Protein AF-A0A917C8E1-F1 (afdb_monomer)

pLDDT: mean 78.74, std 19.6, range [32.69, 97.88]

Secondary structure (DSSP, 8-state):
--GGGGGS---EEEEE-TT-S-HHHHHHEEEEE-TT--EEEEEEEEGGG----TTEEEEEEEEETTEEEEEEEE-SSHHHHHHHHHHT--EEEEEE--TT--HHHHTTTS-------TT---------PPPP---------------

Structure (mmCIF, N/CA/C/O backbone):
data_AF-A0A917C8E1-F1
#
_entry.id   AF-A0A917C8E1-F1
#
loop_
_atom_site.group_PDB
_atom_site.id
_atom_site.type_symbol
_atom_site.label_atom_id
_atom_site.label_alt_id
_atom_site.label_comp_id
_atom_site.label_asym_id
_atom_site.label_entity_id
_atom_site.label_seq_id
_atom_site.pdbx_PDB_ins_code
_atom_site.Cartn_x
_atom_site.Cartn_y
_atom_site.Cartn_z
_atom_site.occupancy
_atom_site.B_iso_or_equiv
_atom_site.auth_seq_id
_atom_site.auth_comp_id
_atom_site.auth_asym_id
_atom_site.auth_atom_id
_atom_site.pdbx_PDB_model_num
ATOM 1 N N . MET A 1 1 ? 0.026 -10.858 20.609 1.00 39.28 1 MET A N 1
ATOM 2 C CA . MET A 1 1 ? 0.216 -10.040 19.392 1.00 39.28 1 MET A CA 1
ATOM 3 C C . MET A 1 1 ? 0.293 -8.594 19.852 1.00 39.28 1 MET A C 1
ATOM 5 O O . MET A 1 1 ? -0.649 -8.146 20.491 1.00 39.28 1 MET A O 1
ATOM 9 N N . ASN A 1 2 ? 1.450 -7.944 19.705 1.00 32.69 2 ASN A N 1
ATOM 10 C CA . ASN A 1 2 ? 1.726 -6.658 20.349 1.00 32.69 2 ASN A CA 1
ATOM 11 C C . ASN A 1 2 ? 1.214 -5.505 19.470 1.00 32.69 2 ASN A C 1
ATOM 13 O O . ASN A 1 2 ? 1.443 -5.503 18.266 1.00 32.69 2 ASN A O 1
ATOM 17 N N . VAL A 1 3 ? 0.521 -4.539 20.073 1.00 39.81 3 VAL A N 1
ATOM 18 C CA . VAL A 1 3 ? -0.085 -3.358 19.416 1.00 39.81 3 VAL A CA 1
ATOM 19 C C . VAL A 1 3 ? 0.975 -2.430 18.785 1.00 39.81 3 VAL A C 1
ATOM 21 O O . VAL A 1 3 ? 0.659 -1.573 17.965 1.00 39.81 3 VAL A O 1
ATOM 24 N N . THR A 1 4 ? 2.248 -2.640 19.119 1.00 40.50 4 THR A N 1
ATOM 25 C CA . THR A 1 4 ? 3.382 -1.783 18.762 1.00 40.50 4 THR A CA 1
ATOM 26 C C . THR A 1 4 ? 3.780 -1.817 17.280 1.00 40.50 4 THR A C 1
ATOM 28 O O . THR A 1 4 ? 4.306 -0.823 16.791 1.00 40.50 4 THR A O 1
ATOM 31 N N . ASP A 1 5 ? 3.499 -2.888 16.529 1.00 43.34 5 ASP A N 1
ATOM 32 C CA . ASP A 1 5 ? 3.888 -2.955 15.104 1.00 43.34 5 ASP A CA 1
ATOM 33 C C . ASP A 1 5 ? 3.070 -1.999 14.214 1.00 43.34 5 ASP A C 1
ATOM 35 O O . ASP A 1 5 ? 3.578 -1.458 13.233 1.00 43.34 5 ASP A O 1
ATOM 39 N N . SER A 1 6 ? 1.820 -1.701 14.591 1.00 43.75 6 SER A N 1
ATOM 40 C CA . SER A 1 6 ? 0.963 -0.761 13.851 1.00 43.75 6 SER A CA 1
ATOM 41 C C . SER A 1 6 ? 1.321 0.717 14.073 1.00 43.75 6 SER A C 1
ATOM 43 O O . SER A 1 6 ? 0.800 1.569 13.362 1.00 43.75 6 SER A O 1
ATOM 45 N N . LEU A 1 7 ? 2.219 1.043 15.014 1.00 51.91 7 LEU A N 1
ATOM 46 C CA . LEU A 1 7 ? 2.659 2.423 15.284 1.00 51.91 7 LEU A CA 1
ATOM 47 C C . LEU A 1 7 ? 3.831 2.887 14.398 1.00 51.91 7 LEU A C 1
ATOM 49 O O . LEU A 1 7 ? 4.237 4.042 14.489 1.00 51.91 7 LEU A O 1
ATOM 53 N N . LEU A 1 8 ? 4.390 2.019 13.548 1.00 69.19 8 LEU A N 1
ATOM 54 C CA . LEU A 1 8 ? 5.629 2.310 12.809 1.00 69.19 8 LEU A CA 1
ATOM 55 C C . LEU A 1 8 ? 5.427 2.706 11.344 1.00 69.19 8 LEU A C 1
ATOM 57 O O . LEU A 1 8 ? 6.410 2.931 10.635 1.00 69.19 8 LEU A O 1
ATOM 61 N N . ILE A 1 9 ? 4.194 2.757 10.847 1.00 87.06 9 ILE A N 1
ATOM 62 C CA . ILE A 1 9 ? 3.927 3.149 9.460 1.00 87.06 9 ILE A CA 1
ATOM 63 C C . ILE A 1 9 ? 3.242 4.508 9.499 1.00 87.06 9 ILE A C 1
ATOM 65 O O . ILE A 1 9 ? 2.082 4.577 9.902 1.00 87.06 9 ILE A O 1
ATOM 69 N N . PRO A 1 10 ? 3.934 5.589 9.100 1.00 90.38 10 PRO A N 1
ATOM 70 C CA . PRO A 1 10 ? 3.406 6.946 9.157 1.00 90.38 10 PRO A CA 1
ATOM 71 C C . PRO A 1 10 ? 2.438 7.212 7.994 1.00 90.38 10 PRO A C 1
ATOM 73 O O . PRO A 1 10 ? 2.581 8.176 7.247 1.00 90.38 10 PRO A O 1
ATOM 76 N N . LEU A 1 11 ? 1.472 6.312 7.808 1.00 93.19 11 LEU A N 1
ATOM 77 C CA . LEU A 1 11 ? 0.425 6.409 6.806 1.00 93.19 11 LEU A CA 1
ATOM 78 C C . LEU A 1 11 ? -0.928 6.348 7.505 1.00 93.19 11 LEU A C 1
ATOM 80 O O . LEU A 1 11 ? -1.240 5.388 8.207 1.00 93.19 11 LEU A O 1
ATOM 84 N N . SER A 1 12 ? -1.744 7.371 7.280 1.00 93.69 12 SER A N 1
ATOM 85 C CA . SER A 1 12 ? -3.116 7.431 7.778 1.00 93.69 12 SER A CA 1
ATOM 86 C C . SER A 1 12 ? -4.117 7.342 6.634 1.00 93.69 12 SER A C 1
ATOM 88 O O . SER A 1 12 ? -3.868 7.815 5.523 1.00 93.69 12 SER A O 1
ATOM 90 N N . ASP A 1 13 ? -5.255 6.712 6.902 1.00 92.75 13 ASP A N 1
ATOM 91 C CA . ASP A 1 13 ? -6.318 6.550 5.920 1.00 92.75 13 ASP A CA 1
ATOM 92 C C . ASP A 1 13 ? -6.882 7.913 5.476 1.00 92.75 13 ASP A C 1
ATOM 94 O O . ASP A 1 13 ? -7.395 8.697 6.276 1.00 92.75 13 ASP A O 1
ATOM 98 N N . GLY A 1 14 ? -6.784 8.200 4.178 1.00 90.44 14 GLY A N 1
ATOM 99 C CA . GLY A 1 14 ? -7.304 9.407 3.536 1.00 90.44 14 GLY A CA 1
ATOM 100 C C . GLY A 1 14 ? -8.661 9.213 2.853 1.00 90.44 14 GLY A C 1
ATOM 101 O O . GLY A 1 14 ? -9.125 10.135 2.170 1.00 90.44 14 GLY A O 1
ATOM 102 N N . GLY A 1 15 ? -9.269 8.033 3.001 1.00 89.25 15 GLY A N 1
ATOM 103 C CA . GLY A 1 15 ? -10.567 7.671 2.448 1.00 89.25 15 GLY A CA 1
ATOM 104 C C . GLY A 1 15 ? -10.523 7.189 0.997 1.00 89.25 15 GLY A C 1
ATOM 105 O O . GLY A 1 15 ? -9.473 7.082 0.362 1.00 89.25 15 GLY A O 1
ATOM 106 N N . ARG A 1 16 ? -1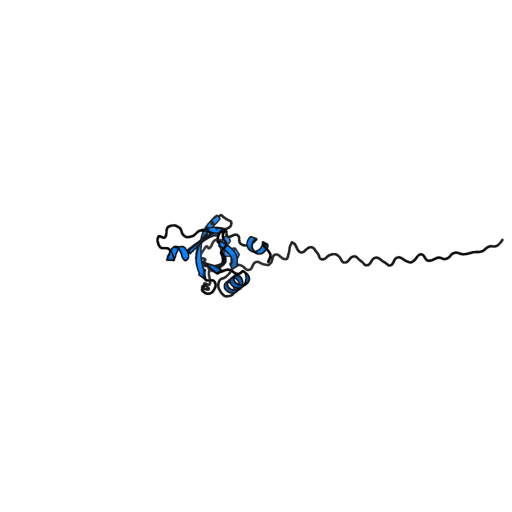1.704 6.873 0.459 1.00 87.06 16 ARG A N 1
ATOM 107 C CA . ARG A 1 16 ? -11.872 6.482 -0.949 1.00 87.06 16 ARG A CA 1
ATOM 108 C C . ARG A 1 16 ? -11.686 7.679 -1.880 1.00 87.06 16 ARG A C 1
ATOM 110 O O . ARG A 1 16 ? -11.775 8.835 -1.460 1.00 87.06 16 ARG A O 1
ATOM 117 N N . LEU A 1 17 ? -11.472 7.390 -3.159 1.00 81.75 17 LEU A N 1
ATOM 118 C CA . LEU A 1 17 ? -11.498 8.397 -4.212 1.00 81.75 17 LEU A CA 1
ATOM 119 C C . LEU A 1 17 ? -12.937 8.924 -4.381 1.00 81.75 17 LEU A C 1
ATOM 121 O O . LEU A 1 17 ? -13.769 8.293 -5.024 1.00 81.75 17 LEU A O 1
ATOM 125 N N . SER A 1 18 ? -13.262 10.046 -3.733 1.00 68.06 18 SER A N 1
ATOM 126 C CA . SER A 1 18 ? -14.582 10.684 -3.810 1.00 68.06 18 SER A CA 1
ATOM 127 C C . SER A 1 18 ? -14.720 11.482 -5.108 1.00 68.06 18 SER A C 1
ATOM 129 O O . SER A 1 18 ? -13.843 12.291 -5.408 1.00 68.06 18 SER A O 1
ATOM 131 N N . GLY A 1 19 ? -15.820 11.294 -5.841 1.00 64.69 19 GLY A N 1
ATOM 132 C CA . GLY A 1 19 ? -16.105 12.003 -7.099 1.00 64.69 19 GLY A CA 1
ATOM 133 C C . GLY A 1 19 ? -16.119 11.119 -8.349 1.00 64.69 19 GLY A C 1
ATOM 134 O O . GLY A 1 19 ? -16.424 11.614 -9.429 1.00 64.69 19 GLY A O 1
ATOM 135 N N . LEU A 1 20 ? -15.835 9.821 -8.216 1.00 63.34 20 LEU A N 1
ATOM 136 C CA . LEU A 1 20 ? -16.101 8.844 -9.269 1.00 63.34 20 LEU A CA 1
ATOM 137 C C . LEU A 1 20 ? -17.499 8.265 -9.054 1.00 63.34 20 LEU A C 1
ATOM 139 O O . LEU A 1 20 ? -17.760 7.635 -8.035 1.00 63.34 20 LEU A O 1
ATOM 143 N N . SER A 1 21 ? -18.393 8.519 -10.008 1.00 56.09 21 SER A N 1
ATOM 144 C CA . SER A 1 21 ? -19.798 8.083 -9.999 1.00 56.09 21 SER A CA 1
ATOM 145 C C . SER A 1 21 ? -19.973 6.568 -10.152 1.00 56.09 21 SER A C 1
ATOM 147 O O . SER A 1 21 ? -21.089 6.071 -10.050 1.00 56.09 21 SER A O 1
ATOM 149 N N . ASP A 1 22 ? -18.883 5.857 -10.443 1.00 62.53 22 ASP A N 1
ATOM 150 C CA . ASP A 1 22 ? -18.855 4.422 -10.691 1.00 62.53 22 ASP A CA 1
ATOM 151 C C . ASP A 1 22 ? -18.164 3.708 -9.518 1.00 62.53 22 ASP A C 1
ATOM 153 O O . ASP A 1 22 ? -16.954 3.856 -9.290 1.00 62.53 22 ASP A O 1
ATOM 157 N N . ASP A 1 23 ? -18.951 2.942 -8.757 1.00 66.00 23 ASP A N 1
ATOM 158 C CA . ASP A 1 23 ? -18.517 2.216 -7.557 1.00 66.00 23 ASP A CA 1
ATOM 159 C C . ASP A 1 23 ? -17.324 1.286 -7.834 1.00 66.00 23 ASP A C 1
ATOM 161 O O . ASP A 1 23 ? -16.491 1.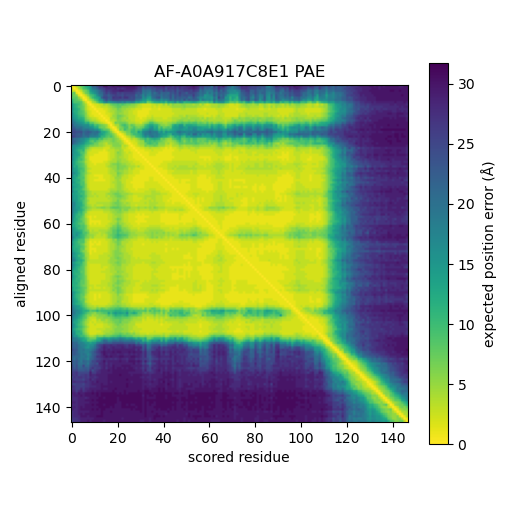052 -6.950 1.00 66.00 23 ASP A O 1
ATOM 165 N N . ALA A 1 24 ? -17.193 0.795 -9.073 1.00 73.12 24 ALA A N 1
ATOM 166 C CA . ALA A 1 24 ? -16.119 -0.108 -9.466 1.00 73.12 24 ALA A CA 1
ATOM 167 C C . ALA A 1 24 ? -14.734 0.555 -9.384 1.00 73.12 24 ALA A C 1
ATOM 169 O O . ALA A 1 24 ? -13.785 -0.057 -8.891 1.00 73.12 24 ALA A O 1
ATOM 170 N N . LEU A 1 25 ? -14.604 1.812 -9.816 1.00 72.38 25 LEU A N 1
ATOM 171 C CA . LEU A 1 25 ? -13.341 2.551 -9.727 1.00 72.38 25 LEU A CA 1
ATOM 172 C C . LEU A 1 25 ? -13.089 3.067 -8.307 1.00 72.38 25 LEU A C 1
ATOM 174 O O . LEU A 1 25 ? -11.953 3.030 -7.831 1.00 72.38 25 LEU A O 1
ATOM 178 N N . GLY A 1 26 ? -14.141 3.487 -7.600 1.00 76.50 26 GLY A N 1
ATOM 179 C CA . GLY A 1 26 ? -14.039 3.934 -6.208 1.00 76.50 26 GLY A CA 1
ATOM 180 C C . GLY A 1 26 ? -13.530 2.847 -5.252 1.00 76.50 26 GLY A C 1
ATOM 181 O O . GLY A 1 26 ? -12.894 3.162 -4.245 1.00 76.50 26 GLY A O 1
ATOM 182 N N . ALA A 1 27 ? -13.763 1.570 -5.575 1.00 82.56 27 ALA A N 1
ATOM 183 C CA . ALA A 1 27 ? -13.228 0.427 -4.836 1.00 82.56 27 ALA A CA 1
ATOM 184 C C . ALA A 1 27 ? -11.760 0.103 -5.171 1.00 82.56 27 ALA A C 1
ATOM 186 O O . ALA A 1 27 ? -11.071 -0.513 -4.359 1.00 82.56 27 ALA A O 1
ATOM 187 N N . ARG A 1 28 ? -11.269 0.511 -6.349 1.00 90.44 28 ARG A N 1
ATOM 188 C CA . ARG A 1 28 ? -9.906 0.219 -6.827 1.00 90.44 28 ARG A CA 1
ATOM 189 C C . ARG A 1 28 ? -8.865 1.222 -6.364 1.00 90.44 28 ARG A C 1
ATOM 191 O O . ARG A 1 28 ? -7.682 0.923 -6.482 1.00 90.44 28 ARG A O 1
ATOM 198 N N . TYR A 1 29 ? -9.274 2.374 -5.839 1.00 92.44 29 TYR A N 1
ATOM 199 C CA . TYR A 1 29 ? -8.351 3.417 -5.411 1.00 92.44 29 TYR A CA 1
ATOM 200 C C . TYR A 1 29 ? -8.650 3.926 -4.010 1.00 92.44 29 TYR A C 1
ATOM 202 O O . TYR A 1 29 ? -9.802 4.098 -3.602 1.00 92.44 29 TYR A O 1
ATOM 210 N N . ARG A 1 30 ? -7.581 4.222 -3.274 1.00 92.56 30 ARG A N 1
ATOM 211 C CA . ARG A 1 30 ? -7.659 4.718 -1.905 1.00 92.56 30 ARG A CA 1
ATOM 212 C C . ARG A 1 30 ? -6.582 5.750 -1.643 1.00 92.56 30 ARG A C 1
ATOM 214 O O . ARG A 1 30 ? -5.459 5.618 -2.120 1.00 92.56 30 ARG A O 1
ATOM 221 N N . PHE A 1 31 ? -6.929 6.775 -0.879 1.00 94.00 31 PHE A N 1
ATOM 222 C CA . PHE A 1 31 ? -5.971 7.772 -0.442 1.00 94.00 31 PHE A CA 1
ATOM 223 C C . PHE A 1 31 ? -5.317 7.355 0.864 1.00 94.00 31 PHE A C 1
ATOM 225 O O . PHE A 1 31 ? -5.993 6.908 1.789 1.00 94.00 31 PHE A O 1
ATOM 232 N N . TRP A 1 32 ? -4.019 7.603 0.955 1.00 95.56 32 TRP A N 1
ATOM 233 C CA . TRP A 1 32 ? -3.270 7.587 2.205 1.00 95.56 32 TRP A CA 1
ATOM 234 C C . TRP A 1 32 ? -2.583 8.927 2.387 1.00 95.56 32 TRP A C 1
ATOM 236 O O . TRP A 1 32 ? -2.147 9.534 1.410 1.00 95.56 32 TRP A O 1
ATOM 246 N N . ARG A 1 33 ? -2.522 9.407 3.624 1.00 95.31 33 ARG A N 1
ATOM 247 C CA . ARG A 1 33 ? -1.740 10.586 3.990 1.00 95.31 33 ARG A CA 1
ATOM 248 C C . ARG A 1 33 ? -0.445 10.152 4.643 1.00 95.31 33 ARG A C 1
ATOM 250 O O . ARG A 1 33 ? -0.497 9.326 5.552 1.00 95.31 33 ARG A O 1
ATOM 257 N N . ASP A 1 34 ? 0.672 10.706 4.192 1.00 94.25 34 ASP A N 1
ATOM 258 C CA . ASP A 1 34 ? 1.955 10.535 4.872 1.00 94.25 34 ASP A CA 1
ATOM 259 C C . ASP A 1 34 ? 2.061 11.395 6.144 1.00 94.25 34 ASP A C 1
ATOM 261 O O . ASP A 1 34 ? 1.114 12.088 6.530 1.00 94.25 34 ASP A O 1
ATOM 265 N N . GLN A 1 35 ? 3.216 11.330 6.811 1.00 91.00 35 GLN A N 1
ATOM 266 C CA . GLN A 1 35 ? 3.534 12.129 8.001 1.00 91.00 35 GLN A CA 1
ATOM 267 C C . GLN A 1 35 ? 3.428 13.642 7.796 1.00 91.00 35 GLN A C 1
ATOM 269 O O . GLN A 1 35 ? 3.132 14.353 8.753 1.00 91.00 35 GLN A O 1
ATOM 274 N N . ASP A 1 36 ? 3.634 14.122 6.570 1.00 91.62 36 ASP A N 1
ATOM 275 C CA . ASP A 1 36 ? 3.545 15.542 6.232 1.00 91.62 36 ASP A CA 1
ATOM 276 C C . ASP A 1 36 ? 2.098 15.935 5.869 1.00 91.62 36 ASP A C 1
ATOM 278 O O . ASP A 1 36 ? 1.799 17.092 5.574 1.00 91.62 36 ASP A O 1
ATOM 282 N N . GLY A 1 37 ? 1.168 14.973 5.908 1.00 92.56 37 GLY A N 1
ATOM 283 C CA . GLY A 1 37 ? -0.244 15.154 5.589 1.00 92.56 37 GLY A CA 1
ATOM 284 C C . GLY A 1 37 ? -0.551 15.135 4.090 1.00 92.56 37 GLY A C 1
ATOM 285 O O . GLY A 1 37 ? -1.710 15.342 3.705 1.00 92.56 37 GLY A O 1
ATOM 286 N N . VAL A 1 38 ? 0.442 14.864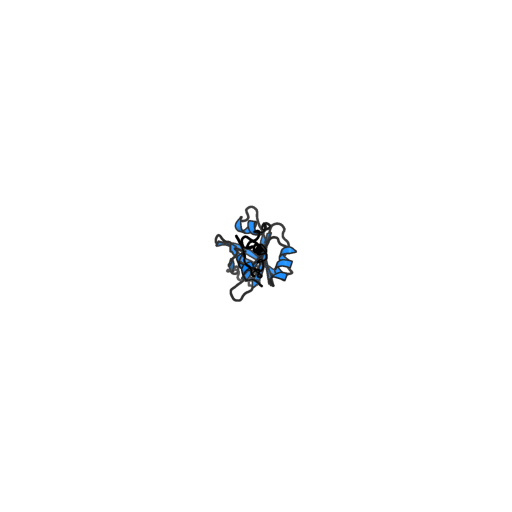 3.238 1.00 94.06 38 VAL A N 1
ATOM 287 C CA . VAL A 1 38 ? 0.283 14.839 1.781 1.00 94.06 38 VAL A CA 1
ATOM 288 C C . VAL A 1 38 ? -0.519 13.606 1.384 1.00 94.06 38 VAL A C 1
ATOM 290 O O . VAL A 1 38 ? -0.229 12.493 1.818 1.00 94.06 38 VAL A O 1
ATOM 293 N N . ARG A 1 39 ? -1.562 13.798 0.563 1.00 93.69 39 ARG A N 1
ATOM 294 C CA . ARG A 1 39 ? -2.411 12.704 0.069 1.00 93.69 39 ARG A CA 1
ATOM 295 C C . ARG A 1 39 ? -1.795 12.049 -1.157 1.00 93.69 39 ARG A C 1
ATOM 297 O O . ARG A 1 39 ? -1.584 12.702 -2.174 1.00 93.69 39 ARG A O 1
ATOM 304 N N . HIS A 1 40 ? -1.673 10.734 -1.086 1.00 94.38 40 HIS A N 1
ATOM 305 C CA . HIS A 1 40 ? -1.151 9.873 -2.136 1.00 94.38 40 HIS A CA 1
ATOM 306 C C . HIS A 1 40 ? -2.222 8.877 -2.567 1.00 94.38 40 HIS A C 1
ATOM 308 O O . HIS A 1 40 ? -2.948 8.335 -1.730 1.00 94.38 40 HIS A O 1
ATOM 314 N N . VAL A 1 41 ? -2.336 8.640 -3.872 1.00 94.44 41 VAL A N 1
ATOM 315 C CA . VAL A 1 41 ? -3.275 7.656 -4.427 1.00 94.44 41 VAL A CA 1
ATOM 316 C C . VAL A 1 41 ? -2.613 6.289 -4.450 1.00 94.44 41 VAL A C 1
ATOM 318 O O . VAL A 1 41 ? -1.515 6.140 -4.977 1.00 94.44 41 VAL A O 1
ATOM 321 N N . PHE A 1 42 ? -3.309 5.285 -3.934 1.00 96.25 42 PHE A N 1
ATOM 322 C CA . PHE A 1 42 ? -2.914 3.892 -4.037 1.00 96.25 42 PHE A CA 1
ATOM 323 C C . PHE A 1 42 ? -3.973 3.104 -4.798 1.00 96.25 42 PHE A C 1
ATOM 325 O O . PHE A 1 42 ? -5.171 3.331 -4.624 1.00 96.25 42 PHE A O 1
ATOM 332 N N . SER A 1 43 ? -3.523 2.146 -5.600 1.00 95.88 43 SER A N 1
ATOM 333 C CA . SER A 1 43 ? -4.375 1.106 -6.174 1.00 95.88 43 SER A CA 1
ATOM 334 C C . SER A 1 43 ? -4.602 0.001 -5.145 1.00 95.88 43 SER A C 1
ATOM 336 O O . SER A 1 43 ? -3.666 -0.377 -4.448 1.00 95.88 43 SER A O 1
ATOM 338 N N . VAL A 1 44 ? -5.817 -0.528 -5.057 1.00 95.81 44 VAL A N 1
ATOM 339 C CA . VAL A 1 44 ? -6.238 -1.536 -4.077 1.00 95.81 44 VAL A CA 1
ATOM 340 C C . VAL A 1 44 ? -6.367 -2.896 -4.758 1.00 95.81 44 VAL A C 1
ATOM 342 O O . VAL A 1 44 ? -7.121 -3.050 -5.726 1.00 95.81 44 VAL A O 1
ATOM 345 N N . TYR A 1 45 ? -5.662 -3.892 -4.222 1.00 96.56 45 TYR A N 1
ATOM 346 C CA . TYR A 1 45 ? -5.713 -5.278 -4.677 1.00 96.56 45 TYR A CA 1
ATOM 347 C C . TYR A 1 45 ? -6.047 -6.212 -3.508 1.00 96.56 45 TYR A C 1
ATOM 349 O O . TYR A 1 45 ? -5.574 -5.979 -2.392 1.00 96.56 45 TYR A O 1
ATOM 357 N N . PRO A 1 46 ? -6.809 -7.297 -3.743 1.00 95.81 46 PRO A N 1
ATOM 358 C CA . PRO A 1 46 ? -6.792 -8.444 -2.842 1.00 95.81 46 PRO A CA 1
ATOM 359 C C . PRO A 1 46 ? -5.351 -8.907 -2.604 1.00 95.81 46 PRO A C 1
ATOM 361 O O . PRO A 1 46 ? -4.536 -8.872 -3.528 1.00 95.81 46 PRO A O 1
ATOM 364 N N . ALA A 1 47 ? -5.029 -9.348 -1.386 1.00 95.88 47 ALA A N 1
ATOM 365 C CA . ALA A 1 47 ? -3.652 -9.679 -1.013 1.00 95.88 47 ALA A CA 1
ATOM 366 C C . ALA A 1 47 ? -2.981 -10.713 -1.943 1.00 95.88 47 ALA A C 1
ATOM 368 O O . ALA A 1 47 ? -1.782 -10.622 -2.196 1.00 95.88 47 ALA A O 1
ATOM 369 N N . GLN A 1 48 ? -3.745 -11.668 -2.481 1.00 94.25 48 GLN A N 1
ATOM 370 C CA . GLN A 1 48 ? -3.241 -12.697 -3.397 1.00 94.25 48 GLN A C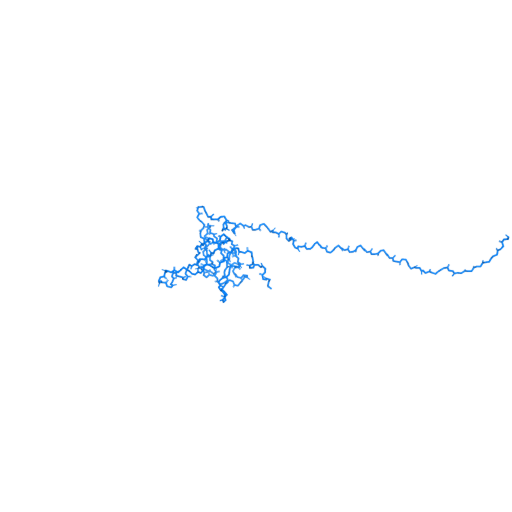A 1
ATOM 371 C C . GLN A 1 48 ? -3.056 -12.232 -4.853 1.00 94.25 48 GLN A C 1
ATOM 373 O O . GLN A 1 48 ? -2.353 -12.896 -5.608 1.00 94.25 48 GLN A O 1
ATOM 378 N N . ASP A 1 49 ? -3.654 -11.101 -5.236 1.00 96.19 49 ASP A N 1
ATOM 379 C CA . ASP A 1 49 ? -3.707 -10.619 -6.625 1.00 96.19 49 ASP A CA 1
ATOM 380 C C . ASP A 1 49 ? -2.842 -9.365 -6.844 1.00 96.19 49 ASP A C 1
ATOM 382 O O . ASP A 1 49 ? -2.919 -8.705 -7.882 1.00 96.19 49 ASP A O 1
ATOM 386 N N . ALA A 1 50 ? -2.041 -8.991 -5.844 1.00 96.75 50 ALA A N 1
ATOM 387 C CA . ALA A 1 50 ? -1.258 -7.768 -5.865 1.00 96.75 50 ALA A CA 1
ATOM 388 C C . ALA A 1 50 ? -0.064 -7.874 -6.839 1.00 96.75 50 ALA A C 1
ATOM 390 O O . ALA A 1 50 ? 0.795 -8.744 -6.663 1.00 96.75 50 ALA A O 1
ATOM 391 N N . PRO A 1 51 ? 0.042 -6.986 -7.845 1.00 96.50 51 PRO A N 1
ATOM 392 C CA . PRO A 1 51 ? 1.150 -7.007 -8.794 1.00 96.50 51 PRO A CA 1
ATOM 393 C C . PRO A 1 51 ? 2.481 -6.598 -8.147 1.00 96.50 51 PRO A C 1
ATOM 395 O O . PRO A 1 51 ? 2.535 -5.779 -7.231 1.00 96.50 51 PRO A O 1
ATOM 398 N N . ALA A 1 52 ? 3.584 -7.140 -8.665 1.00 96.00 52 ALA A N 1
ATOM 399 C CA . ALA A 1 52 ? 4.938 -6.870 -8.182 1.00 96.00 52 ALA A CA 1
ATOM 400 C C . ALA A 1 52 ? 5.658 -5.818 -9.047 1.00 96.00 52 ALA A C 1
ATOM 402 O O . ALA A 1 52 ? 6.640 -6.126 -9.719 1.00 96.00 52 ALA A O 1
ATOM 403 N N . TYR A 1 53 ? 5.149 -4.583 -9.083 1.00 94.69 53 TYR A N 1
ATOM 404 C CA . TYR A 1 53 ? 5.817 -3.503 -9.820 1.00 94.69 53 TYR A CA 1
ATOM 405 C C . TYR A 1 53 ? 7.174 -3.165 -9.181 1.00 94.69 53 TYR A C 1
ATOM 407 O O . TYR A 1 53 ? 7.260 -3.049 -7.960 1.00 94.69 53 TYR A O 1
ATOM 415 N N . ALA A 1 54 ? 8.218 -3.016 -10.003 1.00 89.56 54 ALA A N 1
ATOM 416 C CA . ALA A 1 54 ? 9.587 -2.794 -9.529 1.00 89.56 54 ALA A CA 1
ATOM 417 C C . ALA A 1 54 ? 9.738 -1.453 -8.789 1.00 89.56 54 ALA A C 1
ATOM 419 O O . ALA A 1 54 ? 10.252 -1.417 -7.673 1.00 89.56 54 ALA A O 1
ATOM 420 N N . ASP A 1 55 ? 9.210 -0.378 -9.373 1.00 92.19 55 ASP A N 1
ATOM 421 C CA . ASP A 1 55 ? 9.305 0.982 -8.838 1.00 92.19 55 ASP A CA 1
ATOM 422 C C . ASP A 1 55 ? 8.022 1.360 -8.101 1.00 92.19 55 ASP A C 1
ATOM 424 O O . ASP A 1 55 ? 7.280 2.259 -8.492 1.00 92.19 55 ASP A O 1
ATOM 428 N N . ALA A 1 56 ? 7.690 0.613 -7.053 1.00 96.44 56 ALA A N 1
ATOM 429 C CA . ALA A 1 56 ? 6.483 0.870 -6.285 1.00 96.44 56 ALA A CA 1
ATOM 430 C C . ALA A 1 56 ? 6.662 0.605 -4.791 1.00 96.44 56 ALA A C 1
ATOM 432 O O . ALA A 1 56 ? 7.533 -0.141 -4.350 1.00 96.44 56 ALA A O 1
ATOM 433 N N . LEU A 1 57 ? 5.786 1.229 -4.014 1.00 96.62 57 LEU A N 1
ATOM 434 C CA . LEU A 1 57 ? 5.558 0.959 -2.606 1.00 96.62 57 LEU A CA 1
ATOM 435 C C . LEU A 1 57 ? 4.310 0.085 -2.478 1.00 96.62 57 LEU A C 1
ATOM 437 O O . LEU A 1 57 ? 3.240 0.454 -2.966 1.00 96.62 57 LEU A O 1
ATOM 441 N N . ALA A 1 58 ? 4.433 -1.040 -1.780 1.00 97.56 58 ALA A N 1
ATOM 442 C CA . ALA A 1 58 ? 3.305 -1.833 -1.317 1.00 97.56 58 ALA A CA 1
ATOM 443 C C . ALA A 1 58 ? 3.079 -1.599 0.178 1.00 97.56 58 ALA A C 1
ATOM 445 O O . ALA A 1 58 ? 4.024 -1.576 0.968 1.00 97.56 58 ALA A O 1
ATOM 446 N N . ILE A 1 59 ? 1.814 -1.491 0.571 1.00 97.31 59 ILE A N 1
ATOM 447 C CA . ILE A 1 59 ? 1.399 -1.549 1.970 1.00 97.31 59 ILE A CA 1
ATOM 448 C C . ILE A 1 59 ? 0.404 -2.688 2.155 1.00 97.31 59 ILE A C 1
ATOM 450 O O . ILE A 1 59 ? -0.530 -2.835 1.367 1.00 97.31 59 ILE A O 1
ATOM 454 N N . ALA A 1 60 ? 0.605 -3.502 3.188 1.00 97.00 60 ALA A N 1
ATOM 455 C CA . ALA A 1 60 ? -0.387 -4.491 3.592 1.00 97.00 60 ALA A CA 1
ATOM 456 C C . ALA A 1 60 ? -1.395 -3.805 4.509 1.00 97.00 60 ALA A C 1
ATOM 458 O O . ALA A 1 60 ? -1.009 -3.083 5.436 1.00 97.00 60 ALA A O 1
ATOM 459 N N . VAL A 1 61 ? -2.677 -4.020 4.246 1.00 96.56 61 VAL A N 1
ATOM 460 C CA . VAL A 1 61 ? -3.761 -3.274 4.870 1.00 96.56 61 VAL A CA 1
ATOM 461 C C . VAL A 1 61 ? -4.786 -4.210 5.472 1.00 96.56 61 VAL A C 1
ATOM 463 O O . VAL A 1 61 ? -5.303 -5.111 4.812 1.00 96.56 61 VAL A O 1
ATOM 466 N N . ARG A 1 62 ? -5.093 -3.951 6.742 1.00 94.75 62 ARG A N 1
ATOM 467 C CA . ARG A 1 62 ? -6.185 -4.610 7.446 1.00 94.75 62 ARG A CA 1
ATOM 468 C C . ARG A 1 62 ? -7.373 -3.668 7.544 1.00 94.75 62 ARG A C 1
ATOM 470 O O . ARG A 1 62 ? -7.216 -2.497 7.905 1.00 94.75 62 ARG A O 1
ATOM 477 N N . ARG A 1 63 ? -8.566 -4.170 7.251 1.00 90.88 63 ARG A N 1
ATOM 478 C CA . ARG A 1 63 ? -9.810 -3.417 7.431 1.00 90.88 63 ARG A CA 1
ATOM 479 C C . ARG A 1 63 ? -10.281 -3.532 8.875 1.00 90.88 63 ARG A C 1
ATOM 481 O O . ARG A 1 63 ? -10.340 -4.613 9.450 1.00 90.88 63 ARG A O 1
ATOM 488 N N . THR A 1 64 ? -10.624 -2.399 9.473 1.00 88.25 64 THR A N 1
ATOM 489 C CA . THR A 1 64 ? -11.202 -2.333 10.820 1.00 88.25 64 THR A CA 1
ATOM 490 C C . THR A 1 64 ? -12.516 -1.554 10.782 1.00 88.25 64 THR A C 1
ATOM 492 O O . THR A 1 64 ? -12.740 -0.792 9.837 1.00 88.25 64 THR A O 1
ATOM 495 N N . PRO A 1 65 ? -13.377 -1.669 11.810 1.00 84.50 65 PRO A N 1
ATOM 496 C CA . PRO A 1 65 ? -14.583 -0.844 11.903 1.00 84.50 65 PRO A CA 1
ATOM 497 C C . PRO A 1 65 ? -14.303 0.669 11.903 1.00 84.50 65 PRO A C 1
ATOM 499 O O . PRO A 1 65 ? -15.160 1.445 11.497 1.00 84.50 65 PRO A O 1
ATOM 502 N N . ALA A 1 66 ? -13.106 1.086 12.335 1.00 83.31 66 ALA A N 1
ATOM 503 C CA . ALA A 1 66 ? -12.685 2.487 12.370 1.00 83.31 66 ALA A CA 1
ATOM 504 C C . ALA A 1 66 ? -12.060 2.979 11.049 1.00 83.31 66 ALA A C 1
ATOM 506 O O . ALA A 1 66 ? -11.751 4.161 10.925 1.00 83.31 66 ALA A O 1
ATOM 507 N N . GLY A 1 67 ? -11.860 2.091 10.071 1.00 85.00 67 GLY A N 1
ATOM 508 C CA . GLY A 1 67 ? -11.181 2.391 8.811 1.00 85.00 67 GLY A CA 1
ATOM 509 C C . GLY A 1 67 ? -10.071 1.396 8.483 1.00 85.00 67 GLY A C 1
ATOM 510 O O . GLY A 1 67 ? -9.854 0.407 9.191 1.00 85.00 67 GLY A O 1
ATOM 511 N N . SER A 1 68 ? -9.371 1.641 7.380 1.00 91.88 68 SER A N 1
ATOM 512 C CA . SER A 1 68 ? -8.248 0.795 6.971 1.00 91.88 68 SER A CA 1
ATOM 513 C C . SER A 1 68 ? -6.972 1.208 7.699 1.00 91.88 68 SER A C 1
ATOM 515 O O . SER A 1 68 ? -6.689 2.395 7.828 1.00 91.88 68 SER A O 1
ATOM 517 N N . ILE A 1 69 ? -6.174 0.232 8.130 1.00 93.44 69 ILE A N 1
ATOM 518 C CA . ILE A 1 69 ? -4.883 0.470 8.787 1.00 93.44 69 ILE A CA 1
ATOM 519 C C . ILE A 1 69 ? -3.756 -0.204 8.008 1.00 93.44 69 ILE A C 1
ATOM 521 O O . ILE A 1 69 ? -3.884 -1.357 7.593 1.00 93.44 69 ILE A O 1
ATOM 525 N N . ALA A 1 70 ? -2.651 0.512 7.806 1.00 94.94 70 ALA A N 1
ATOM 526 C CA . ALA A 1 70 ? -1.443 -0.067 7.242 1.00 94.94 70 ALA A CA 1
ATOM 527 C C . ALA A 1 70 ? -0.731 -0.855 8.345 1.00 94.94 70 ALA A C 1
ATOM 529 O O . ALA A 1 70 ? -0.460 -0.324 9.421 1.00 94.94 70 ALA A O 1
ATOM 530 N N . VAL A 1 71 ? -0.458 -2.131 8.091 1.00 94.12 71 VAL A N 1
ATOM 531 C CA . VAL A 1 71 ? 0.199 -3.038 9.050 1.00 94.12 71 VAL A CA 1
ATOM 532 C C . VAL A 1 71 ? 1.595 -3.451 8.598 1.00 94.12 71 VAL A C 1
ATOM 534 O O . VAL A 1 71 ? 2.368 -3.983 9.386 1.00 94.12 71 VAL A O 1
ATOM 537 N N . TRP A 1 72 ? 1.934 -3.190 7.337 1.00 94.75 72 TRP A N 1
ATOM 538 C CA . TRP A 1 72 ? 3.276 -3.353 6.789 1.00 94.75 72 TRP A CA 1
ATOM 539 C C . TRP A 1 72 ? 3.479 -2.409 5.595 1.00 94.75 72 TRP A C 1
ATOM 541 O O . TRP A 1 72 ? 2.507 -2.072 4.919 1.00 94.75 72 TRP A O 1
ATOM 551 N N . ALA A 1 73 ? 4.720 -1.996 5.333 1.00 95.25 73 ALA A N 1
ATOM 552 C CA . ALA A 1 73 ? 5.105 -1.198 4.170 1.00 95.25 73 ALA A CA 1
ATOM 553 C C . ALA A 1 73 ? 6.472 -1.656 3.639 1.00 95.25 73 ALA A C 1
ATOM 555 O O . ALA A 1 73 ? 7.359 -1.972 4.434 1.00 95.25 73 ALA A O 1
ATOM 556 N N . GLY A 1 74 ? 6.634 -1.693 2.316 1.00 95.00 74 GLY A N 1
ATOM 557 C CA . GLY A 1 74 ? 7.885 -2.090 1.675 1.00 95.00 74 GLY A CA 1
ATOM 558 C C . GLY A 1 74 ? 7.750 -2.343 0.175 1.00 95.00 74 GLY A C 1
ATOM 559 O O . GLY A 1 74 ? 6.837 -1.844 -0.480 1.00 95.00 74 GLY A O 1
ATOM 560 N N . VAL A 1 75 ? 8.675 -3.128 -0.378 1.00 94.94 75 VAL A N 1
ATOM 561 C CA . VAL A 1 75 ? 8.672 -3.481 -1.807 1.00 94.94 75 VAL A CA 1
ATOM 562 C C . VAL A 1 75 ? 7.553 -4.485 -2.155 1.00 94.94 75 VAL A C 1
ATOM 564 O O . VAL A 1 75 ? 7.313 -5.420 -1.385 1.00 94.94 75 VAL A O 1
ATOM 567 N N . PRO A 1 76 ? 6.864 -4.342 -3.302 1.00 96.31 76 PRO A N 1
ATOM 568 C CA . PRO A 1 76 ? 5.863 -5.301 -3.764 1.00 96.31 76 PRO A CA 1
ATOM 569 C C . PRO A 1 76 ? 6.409 -6.717 -3.999 1.00 96.31 76 PRO A C 1
ATOM 571 O O . PRO A 1 76 ? 7.612 -6.946 -4.109 1.00 96.31 76 PRO A O 1
ATOM 574 N N . GLY A 1 77 ? 5.496 -7.683 -4.125 1.00 95.19 77 GLY A N 1
ATOM 575 C CA . GLY A 1 77 ? 5.816 -9.081 -4.421 1.00 95.19 77 GLY A CA 1
ATOM 576 C C . GLY A 1 77 ? 5.795 -9.983 -3.187 1.00 95.19 77 GLY A C 1
ATOM 577 O O . GLY A 1 77 ? 4.971 -9.810 -2.289 1.00 95.19 77 GLY A O 1
ATOM 578 N N . ALA A 1 78 ? 6.68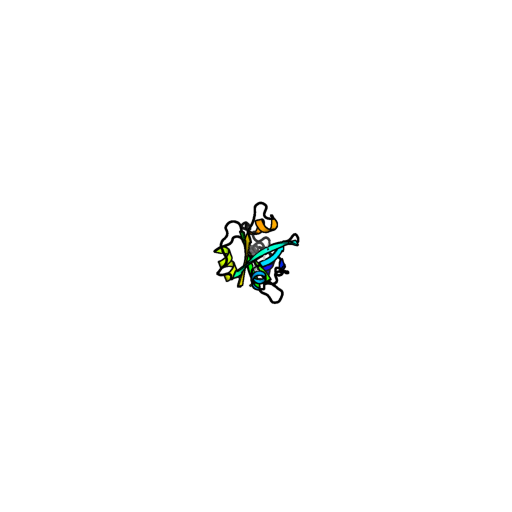8 -10.976 -3.146 1.00 94.56 78 ALA A N 1
ATOM 579 C CA . ALA A 1 78 ? 6.638 -12.056 -2.155 1.00 94.56 78 ALA A CA 1
ATOM 580 C C . ALA A 1 78 ? 6.701 -11.559 -0.699 1.00 94.56 78 ALA A C 1
ATOM 582 O O . ALA A 1 78 ? 6.000 -12.089 0.162 1.00 94.56 78 ALA A O 1
ATOM 583 N N . ALA A 1 79 ? 7.495 -10.518 -0.425 1.00 91.75 79 ALA A N 1
ATOM 584 C CA . ALA A 1 79 ? 7.593 -9.926 0.908 1.00 91.75 79 ALA A CA 1
ATOM 585 C C . ALA A 1 79 ? 6.264 -9.297 1.358 1.00 91.75 79 ALA A C 1
ATOM 587 O O . ALA A 1 79 ? 5.841 -9.513 2.493 1.00 91.75 79 ALA A O 1
ATOM 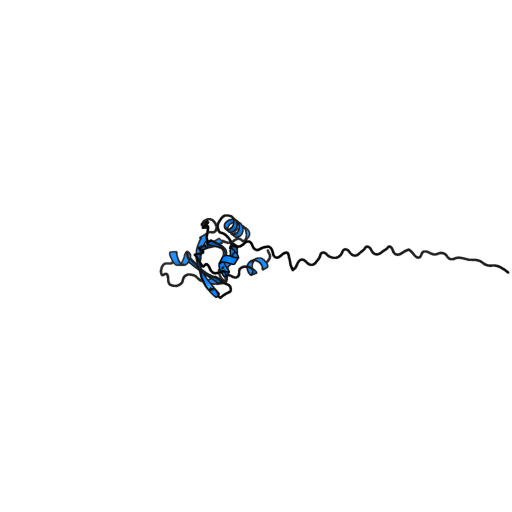588 N N . ALA A 1 80 ? 5.584 -8.580 0.459 1.00 95.12 80 ALA A N 1
ATOM 589 C CA . ALA A 1 80 ? 4.286 -7.973 0.732 1.00 95.12 80 ALA A CA 1
ATOM 590 C C . ALA A 1 80 ? 3.197 -9.034 0.956 1.00 95.12 80 ALA A C 1
ATOM 592 O O . ALA A 1 80 ? 2.431 -8.931 1.913 1.00 95.12 80 ALA A O 1
ATOM 593 N N . ALA A 1 81 ? 3.167 -10.087 0.131 1.00 95.75 81 ALA A N 1
ATOM 594 C CA . ALA A 1 81 ? 2.220 -11.194 0.281 1.00 95.75 81 ALA A CA 1
ATOM 595 C C . ALA A 1 81 ? 2.412 -11.939 1.614 1.00 95.75 81 ALA A C 1
ATOM 597 O O . ALA A 1 81 ? 1.456 -12.210 2.342 1.00 95.75 81 ALA A O 1
ATOM 598 N N . GLU A 1 82 ? 3.663 -12.219 1.979 1.00 94.69 82 GLU A N 1
ATOM 599 C CA . GLU A 1 82 ? 3.991 -12.864 3.247 1.00 94.69 82 GLU A CA 1
ATOM 600 C C . GLU A 1 82 ? 3.664 -11.964 4.447 1.00 94.69 82 GLU A C 1
ATOM 602 O O . GLU A 1 82 ? 3.125 -12.435 5.451 1.00 94.69 82 GLU A O 1
ATOM 607 N N . ALA A 1 83 ? 3.930 -10.659 4.346 1.00 93.31 83 ALA A N 1
ATOM 608 C CA . ALA A 1 83 ? 3.542 -9.694 5.367 1.00 93.31 83 ALA A CA 1
ATOM 609 C C . ALA A 1 83 ? 2.019 -9.614 5.529 1.00 93.31 83 ALA A C 1
ATOM 611 O O . ALA A 1 83 ? 1.534 -9.590 6.663 1.00 93.31 83 ALA A O 1
ATOM 612 N N . ALA A 1 84 ? 1.265 -9.630 4.427 1.00 95.75 84 ALA A N 1
ATOM 613 C CA . ALA A 1 84 ? -0.190 -9.641 4.462 1.00 95.75 84 ALA A CA 1
ATOM 614 C C . ALA A 1 84 ? -0.718 -10.889 5.179 1.00 95.75 84 ALA A C 1
ATOM 616 O O . ALA A 1 84 ? -1.509 -10.782 6.117 1.00 95.75 84 ALA A O 1
ATOM 617 N N . ARG A 1 85 ? -0.184 -12.068 4.838 1.00 95.38 85 ARG A N 1
ATOM 618 C CA . ARG A 1 85 ? -0.531 -13.337 5.489 1.00 95.38 85 ARG A CA 1
ATOM 619 C C . ARG A 1 85 ? -0.235 -13.325 6.992 1.00 95.38 85 ARG A C 1
ATOM 621 O O . ARG A 1 85 ? -1.085 -13.723 7.785 1.00 95.38 85 ARG A O 1
ATOM 628 N N . ARG A 1 86 ? 0.952 -12.862 7.401 1.00 93.81 86 ARG A N 1
ATOM 629 C CA . ARG A 1 86 ? 1.366 -12.799 8.819 1.00 93.81 86 ARG A CA 1
ATOM 630 C C . ARG A 1 86 ? 0.494 -11.864 9.652 1.00 93.81 86 ARG A C 1
ATOM 632 O O . ARG A 1 86 ? 0.250 -12.148 10.821 1.00 93.81 86 ARG A O 1
ATOM 639 N N . ASN A 1 87 ? 0.044 -10.762 9.056 1.00 91.25 87 ASN A N 1
ATOM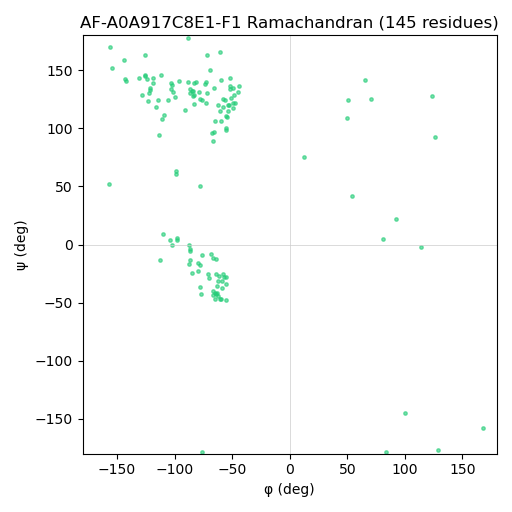 640 C CA . ASN A 1 87 ? -0.706 -9.717 9.752 1.00 91.25 87 ASN A CA 1
ATOM 641 C C . ASN A 1 87 ? -2.228 -9.813 9.573 1.00 91.25 87 ASN A C 1
ATOM 643 O O . ASN A 1 87 ? -2.948 -8.949 10.084 1.00 91.25 87 ASN A O 1
ATOM 647 N N . LEU A 1 88 ? -2.711 -10.858 8.887 1.00 93.81 88 LEU A N 1
ATOM 648 C CA . LEU A 1 88 ? -4.120 -11.029 8.520 1.00 93.81 88 LEU A CA 1
ATOM 649 C C . LEU A 1 88 ? -4.658 -9.804 7.761 1.00 93.81 88 LEU A C 1
ATOM 651 O O . LEU A 1 88 ? -5.746 -9.314 8.043 1.00 93.81 88 LEU A O 1
ATOM 655 N N . ALA A 1 89 ? -3.848 -9.264 6.852 1.00 95.69 89 ALA A N 1
ATOM 656 C CA . ALA A 1 89 ? -4.231 -8.156 5.993 1.00 95.69 89 ALA A CA 1
ATOM 657 C C . ALA A 1 89 ? -5.005 -8.695 4.785 1.00 95.69 89 ALA A C 1
ATOM 659 O O . ALA A 1 89 ? -4.536 -9.615 4.112 1.00 95.69 89 ALA A O 1
ATOM 660 N N . GLU A 1 90 ? -6.182 -8.135 4.509 1.00 96.19 90 GLU A N 1
ATOM 661 C CA . GLU A 1 90 ? -7.023 -8.587 3.397 1.00 96.19 90 GLU A CA 1
ATOM 662 C C . GLU A 1 90 ? -6.638 -7.931 2.064 1.00 96.19 90 GLU A C 1
ATOM 664 O O . GLU A 1 90 ? -6.904 -8.478 0.992 1.00 96.19 90 GLU A O 1
ATOM 669 N N . GLU A 1 91 ? -6.020 -6.752 2.131 1.00 97.12 91 GLU A N 1
ATOM 670 C CA . GLU A 1 91 ? -5.729 -5.905 0.979 1.00 97.12 91 GLU A CA 1
ATOM 671 C C . GLU A 1 91 ? -4.234 -5.569 0.930 1.00 97.12 91 GLU A C 1
ATOM 673 O O . GLU A 1 91 ? -3.574 -5.382 1.956 1.00 97.12 91 GLU A O 1
ATOM 678 N N . ILE A 1 92 ? -3.695 -5.462 -0.282 1.00 97.88 92 ILE A N 1
ATOM 679 C CA . ILE A 1 92 ? -2.411 -4.815 -0.538 1.00 97.88 92 ILE A CA 1
ATOM 680 C C . ILE A 1 92 ? -2.695 -3.585 -1.382 1.00 97.88 92 ILE A C 1
ATOM 682 O O . ILE A 1 92 ? -3.310 -3.665 -2.449 1.00 97.88 92 ILE A O 1
ATOM 686 N N . HIS A 1 93 ? -2.250 -2.432 -0.898 1.00 97.56 93 HIS A N 1
ATOM 687 C CA . HIS A 1 93 ? -2.347 -1.195 -1.650 1.00 97.56 93 HIS A CA 1
ATOM 688 C C . HIS A 1 93 ? -0.997 -0.847 -2.258 1.00 97.56 93 HIS A C 1
ATOM 690 O O . HIS A 1 93 ? 0.029 -0.946 -1.587 1.00 97.56 93 HIS A O 1
ATOM 696 N N . ILE A 1 94 ? -0.999 -0.413 -3.515 1.00 97.50 94 ILE A N 1
ATOM 697 C CA . ILE A 1 94 ? 0.218 -0.136 -4.274 1.00 97.50 94 ILE A CA 1
ATOM 698 C C . ILE A 1 94 ? 0.228 1.304 -4.768 1.00 97.50 94 ILE A C 1
ATOM 700 O O . ILE A 1 94 ? -0.727 1.759 -5.400 1.00 97.50 94 ILE A O 1
ATOM 704 N N . HIS A 1 95 ? 1.338 1.989 -4.521 1.00 97.06 95 HIS A N 1
ATOM 705 C CA . HIS A 1 95 ? 1.655 3.291 -5.090 1.00 97.06 95 HIS A CA 1
ATOM 706 C C . HIS A 1 95 ? 2.898 3.160 -5.968 1.00 97.06 95 HIS A C 1
ATOM 708 O O . HIS A 1 95 ? 3.962 2.789 -5.477 1.00 97.06 95 HIS A O 1
ATOM 714 N N . VAL A 1 96 ? 2.762 3.438 -7.264 1.00 95.69 96 VAL A N 1
ATOM 715 C CA . VAL A 1 96 ? 3.900 3.450 -8.193 1.00 95.69 96 VAL A CA 1
ATOM 716 C C . VAL A 1 96 ? 4.685 4.736 -7.969 1.00 95.69 96 VAL A C 1
ATOM 718 O O . VAL A 1 96 ? 4.120 5.826 -8.012 1.00 95.69 96 VAL A O 1
ATOM 721 N N . LEU A 1 97 ? 5.976 4.592 -7.699 1.00 93.38 97 LEU A N 1
ATOM 722 C CA . LEU A 1 97 ? 6.899 5.686 -7.450 1.00 93.38 97 LEU A CA 1
ATOM 723 C C . LEU A 1 97 ? 7.374 6.222 -8.805 1.00 93.38 97 LEU A C 1
ATOM 725 O O . LEU A 1 97 ? 7.921 5.484 -9.618 1.00 93.38 97 LEU A O 1
ATOM 729 N N . GLY A 1 98 ? 7.126 7.505 -9.061 1.00 87.38 98 GLY A N 1
ATOM 730 C CA . GLY A 1 98 ? 7.645 8.194 -10.243 1.00 87.38 98 GLY A CA 1
ATOM 731 C C . GLY A 1 98 ? 9.031 8.798 -10.013 1.00 87.38 98 GLY A C 1
ATOM 732 O O . GLY A 1 98 ? 9.562 8.792 -8.899 1.00 87.38 98 GLY A O 1
ATOM 733 N N . GLU A 1 99 ? 9.591 9.397 -11.063 1.00 79.75 99 GLU A N 1
ATOM 734 C CA . GLU A 1 99 ? 10.768 10.261 -10.943 1.00 79.75 99 GLU A CA 1
ATOM 735 C C . GLU A 1 99 ? 10.427 11.446 -10.019 1.00 79.75 99 GLU A C 1
ATOM 737 O O . GLU A 1 99 ? 9.535 12.240 -10.311 1.00 79.75 99 GLU A O 1
ATOM 742 N N . GLY A 1 100 ? 11.086 11.532 -8.858 1.00 80.94 100 GLY A N 1
ATOM 743 C CA . GLY A 1 100 ? 10.773 12.531 -7.826 1.00 80.94 100 GLY A CA 1
ATOM 744 C C . GLY A 1 100 ? 9.777 12.069 -6.758 1.00 80.94 100 GLY A C 1
ATOM 745 O O . GLY A 1 100 ? 9.153 12.907 -6.106 1.00 80.94 100 GLY A O 1
ATOM 746 N N . ALA A 1 101 ? 9.619 10.756 -6.567 1.00 83.75 101 ALA A N 1
ATOM 747 C CA . ALA A 1 101 ? 8.794 10.215 -5.496 1.00 83.75 101 ALA A CA 1
ATOM 748 C C . ALA A 1 101 ? 9.122 10.850 -4.125 1.00 83.75 101 ALA A C 1
ATOM 750 O O . ALA A 1 101 ? 10.302 10.953 -3.768 1.00 83.75 101 ALA A O 1
ATOM 751 N N . PRO A 1 102 ? 8.102 11.238 -3.334 1.00 87.62 102 PRO A N 1
ATOM 752 C CA . PRO A 1 102 ? 8.298 11.844 -2.022 1.00 87.62 102 PRO A CA 1
ATOM 753 C C . PRO A 1 102 ? 9.221 11.000 -1.143 1.00 87.62 102 PRO A C 1
ATOM 755 O O . PRO A 1 102 ? 9.043 9.785 -1.031 1.00 87.62 102 PRO A O 1
ATOM 758 N N . GLU A 1 103 ? 10.191 11.640 -0.486 1.00 90.00 103 GLU A N 1
ATOM 759 C CA . GLU A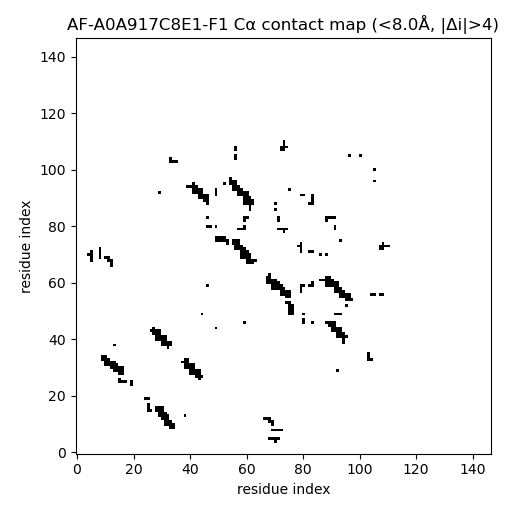 1 103 ? 11.138 10.943 0.397 1.00 90.00 103 GLU A CA 1
ATOM 760 C C . GLU A 1 103 ? 10.407 10.212 1.537 1.00 90.00 103 GLU A C 1
ATOM 762 O O . GLU A 1 103 ? 10.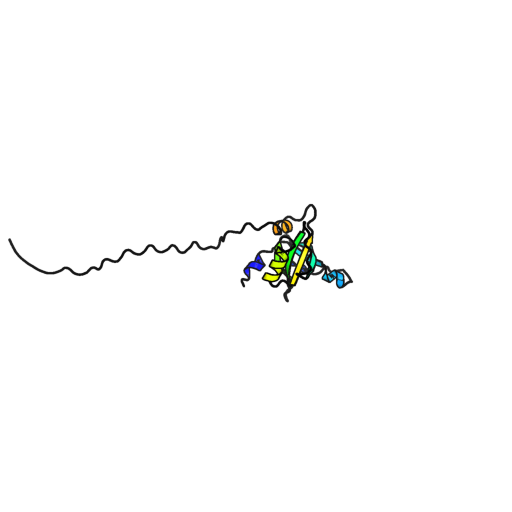823 9.129 1.947 1.00 90.00 103 GLU A O 1
ATOM 767 N N . THR A 1 104 ? 9.264 10.745 1.984 1.00 90.75 104 THR A N 1
ATOM 768 C CA . THR A 1 104 ? 8.377 10.112 2.970 1.00 90.75 104 THR A CA 1
ATOM 769 C C . THR A 1 104 ? 7.955 8.706 2.543 1.00 90.75 104 THR A C 1
ATOM 771 O O . THR A 1 104 ? 8.113 7.766 3.320 1.00 90.75 104 THR A O 1
ATOM 774 N N . LEU A 1 105 ? 7.505 8.521 1.297 1.00 92.00 105 LEU A N 1
ATOM 775 C CA . LEU A 1 105 ? 7.123 7.212 0.759 1.00 92.00 105 LEU A CA 1
ATOM 776 C C . LEU A 1 105 ? 8.340 6.363 0.386 1.00 92.00 105 LEU A C 1
ATOM 778 O O . LEU A 1 105 ? 8.379 5.172 0.696 1.00 92.00 105 LEU A O 1
ATOM 782 N N . SER A 1 106 ? 9.346 6.972 -0.241 1.00 91.19 106 SER A N 1
ATOM 783 C CA . SER A 1 106 ? 10.565 6.283 -0.679 1.00 91.19 106 SER A CA 1
ATOM 784 C C . SER A 1 106 ? 11.353 5.696 0.495 1.00 91.19 106 SER A C 1
ATOM 786 O O . SER A 1 106 ? 11.971 4.643 0.372 1.00 91.19 106 SER A O 1
ATOM 788 N N . SER A 1 107 ? 11.308 6.328 1.669 1.00 90.94 107 SER A N 1
ATOM 789 C CA . SER A 1 107 ? 11.948 5.802 2.877 1.00 90.94 107 SER A CA 1
ATOM 790 C C . SER A 1 107 ? 11.339 4.477 3.358 1.00 90.94 107 SER A C 1
ATOM 792 O O . SER A 1 107 ? 12.037 3.680 3.985 1.00 90.94 107 SER A O 1
ATOM 794 N N . LEU A 1 108 ? 10.068 4.203 3.033 1.00 90.75 108 LEU A N 1
ATOM 795 C CA . LEU A 1 108 ? 9.350 2.998 3.462 1.00 90.75 108 LEU A CA 1
ATOM 796 C C . LEU A 1 108 ? 9.719 1.751 2.653 1.00 90.75 108 LEU A C 1
ATOM 798 O O . LEU A 1 108 ? 9.464 0.642 3.115 1.00 90.75 108 LEU A O 1
ATOM 802 N N . THR A 1 109 ? 10.324 1.904 1.472 1.00 89.12 109 THR A N 1
ATOM 803 C CA . THR A 1 109 ? 10.825 0.769 0.677 1.00 89.12 109 THR A CA 1
ATOM 804 C C . THR A 1 109 ? 12.246 0.371 1.063 1.00 89.12 109 THR A C 1
ATOM 806 O O . THR A 1 109 ? 12.685 -0.740 0.758 1.00 89.12 109 THR A O 1
ATOM 809 N N . ARG A 1 110 ? 12.971 1.249 1.765 1.00 84.81 110 ARG A N 1
ATOM 810 C CA . ARG A 1 110 ? 14.324 0.959 2.233 1.00 84.81 110 ARG A CA 1
ATOM 811 C C . ARG A 1 110 ? 14.260 -0.031 3.399 1.00 84.81 110 ARG A C 1
ATOM 813 O O . ARG A 1 110 ? 13.423 0.127 4.292 1.00 84.81 110 ARG A O 1
ATOM 820 N N . PRO A 1 111 ? 15.158 -1.031 3.449 1.00 68.56 111 PRO A N 1
ATOM 821 C CA . PRO A 1 111 ? 15.288 -1.880 4.621 1.00 68.56 111 PRO A CA 1
ATOM 822 C C . PRO A 1 111 ? 15.508 -1.000 5.850 1.00 68.56 111 PRO A C 1
ATOM 824 O O . PRO A 1 111 ? 16.481 -0.245 5.914 1.00 68.56 111 PRO A O 1
ATOM 827 N N . ARG A 1 112 ? 14.607 -1.082 6.833 1.00 63.56 112 ARG A N 1
ATOM 828 C CA . ARG A 1 112 ? 14.850 -0.453 8.130 1.00 63.56 112 ARG A CA 1
ATOM 829 C C . ARG A 1 112 ? 16.046 -1.168 8.737 1.00 63.56 112 ARG A C 1
ATOM 831 O O . ARG A 1 112 ? 15.933 -2.322 9.146 1.00 63.56 112 ARG A O 1
ATOM 838 N N . VAL A 1 113 ? 17.201 -0.502 8.743 1.00 49.59 113 VAL A N 1
ATOM 839 C CA . VAL A 1 113 ? 18.349 -0.931 9.542 1.00 49.59 113 VAL A CA 1
ATOM 840 C C . VAL A 1 113 ? 17.816 -1.016 10.957 1.00 49.59 113 VAL A C 1
ATOM 842 O O . VAL A 1 113 ? 17.393 -0.001 11.508 1.00 49.59 113 VAL A O 1
ATOM 845 N N . GLY A 1 114 ? 17.711 -2.243 11.468 1.00 47.06 114 GLY A N 1
ATOM 846 C CA . GLY A 1 114 ? 17.048 -2.509 12.730 1.00 47.06 114 GLY A CA 1
ATOM 847 C C . GLY A 1 114 ? 17.555 -1.529 13.770 1.00 47.06 114 GLY A C 1
ATOM 848 O O . GLY A 1 114 ? 18.759 -1.471 14.033 1.00 47.06 114 GLY A O 1
ATOM 849 N N . THR A 1 115 ? 16.642 -0.757 14.354 1.00 43.34 115 THR A N 1
ATOM 850 C CA . THR A 1 115 ? 16.876 -0.188 15.669 1.00 43.34 115 THR A CA 1
ATOM 851 C C . THR A 1 115 ? 17.195 -1.393 16.537 1.00 43.34 115 THR A C 1
ATOM 853 O O . THR A 1 115 ? 16.300 -2.156 16.895 1.00 43.34 115 THR A O 1
ATOM 856 N N . ARG A 1 116 ? 18.488 -1.646 16.768 1.00 43.22 116 ARG A N 1
ATOM 857 C CA . ARG A 1 116 ? 18.933 -2.528 17.835 1.00 43.22 116 ARG A CA 1
ATOM 858 C C . ARG A 1 116 ? 18.300 -1.954 19.080 1.00 43.22 116 ARG A C 1
ATOM 860 O O . ARG A 1 116 ? 18.722 -0.900 19.534 1.00 43.22 116 ARG A O 1
ATOM 867 N N . ASP A 1 117 ? 17.213 -2.592 19.476 1.00 44.34 117 ASP A N 1
ATOM 868 C CA . ASP A 1 117 ? 16.624 -2.630 20.795 1.00 44.34 117 ASP A CA 1
ATOM 869 C C . ASP A 1 117 ? 17.210 -1.581 21.756 1.00 44.34 117 ASP A C 1
ATOM 871 O O . ASP A 1 117 ? 18.017 -1.887 22.627 1.00 44.34 117 ASP A O 1
ATOM 875 N N . ILE A 1 118 ? 16.831 -0.308 21.579 1.00 49.84 118 ILE A N 1
ATOM 876 C CA . ILE A 1 118 ? 17.182 0.764 22.533 1.00 49.84 118 ILE A CA 1
ATOM 877 C C . ILE A 1 118 ? 16.463 0.506 23.877 1.00 49.84 118 ILE A C 1
ATOM 879 O O . ILE A 1 118 ? 16.794 1.101 24.898 1.00 49.84 118 ILE A O 1
ATOM 883 N N . LEU A 1 119 ? 15.503 -0.428 23.884 1.00 48.03 119 LEU A N 1
ATOM 884 C CA . LEU A 1 119 ? 14.762 -0.899 25.047 1.00 48.03 119 LEU A CA 1
ATOM 885 C C . LEU A 1 119 ? 15.220 -2.275 25.550 1.00 48.03 119 LEU A C 1
ATOM 887 O O . LEU A 1 119 ? 14.640 -2.758 26.526 1.00 48.03 119 LEU A O 1
ATOM 891 N N . ALA A 1 120 ? 16.267 -2.879 24.973 1.00 52.25 120 ALA A N 1
ATOM 892 C CA . ALA A 1 120 ? 16.931 -4.004 25.611 1.00 52.25 120 ALA A CA 1
ATOM 893 C C . ALA A 1 120 ? 17.568 -3.461 26.884 1.00 52.25 120 ALA A C 1
ATOM 895 O O . ALA A 1 120 ? 18.653 -2.874 26.866 1.00 52.25 120 ALA A O 1
ATOM 896 N N . LEU A 1 121 ? 16.866 -3.637 28.004 1.00 58.66 121 LEU A N 1
ATOM 897 C CA . LEU A 1 121 ? 17.470 -3.503 29.314 1.00 58.66 121 LEU A CA 1
ATOM 898 C C . LEU A 1 121 ? 18.760 -4.331 29.281 1.00 58.66 121 LEU A C 1
ATOM 900 O O . LEU A 1 121 ? 18.713 -5.491 28.852 1.00 58.66 121 LEU A O 1
ATOM 904 N N . PRO A 1 122 ? 19.912 -3.760 29.677 1.00 55.94 122 PRO A N 1
ATOM 905 C CA . PRO A 1 122 ? 21.125 -4.549 29.790 1.00 55.94 122 PRO A CA 1
ATOM 906 C C . PRO A 1 122 ? 20.799 -5.770 30.648 1.00 55.94 122 PRO A C 1
ATOM 908 O O . PRO A 1 122 ? 20.079 -5.644 31.645 1.00 55.94 122 PRO A O 1
ATOM 911 N N . ALA A 1 123 ? 21.281 -6.943 30.223 1.00 56.59 123 ALA A N 1
ATOM 912 C CA . ALA A 1 123 ? 21.078 -8.184 30.956 1.00 56.59 123 ALA A CA 1
ATOM 913 C C . ALA A 1 123 ? 21.333 -7.928 32.453 1.00 56.59 123 ALA A C 1
ATOM 915 O O . ALA A 1 123 ? 22.291 -7.208 32.774 1.00 56.59 123 ALA A O 1
ATOM 916 N N . PRO A 1 124 ? 20.481 -8.443 33.363 1.00 60.22 124 PRO A N 1
ATOM 917 C CA . PRO A 1 124 ? 20.705 -8.290 34.791 1.00 60.22 124 PRO A CA 1
ATOM 918 C C . PRO A 1 124 ? 22.149 -8.684 35.073 1.00 60.22 124 PRO A C 1
ATOM 920 O O . PRO A 1 124 ? 22.553 -9.788 34.714 1.00 60.22 124 PRO A O 1
ATOM 923 N N . ARG A 1 125 ? 22.942 -7.767 35.643 1.00 65.88 125 ARG A N 1
ATOM 924 C CA . ARG A 1 125 ? 24.283 -8.113 36.114 1.00 65.88 125 ARG A CA 1
ATOM 925 C C . ARG A 1 125 ? 24.094 -9.307 37.040 1.00 65.88 125 ARG A C 1
ATOM 927 O O . ARG A 1 125 ? 23.398 -9.166 38.049 1.00 65.88 125 ARG A O 1
ATOM 934 N N . GLU A 1 126 ? 24.625 -10.468 36.658 1.00 61.12 126 GLU A N 1
ATOM 935 C CA . GLU A 1 126 ? 24.735 -11.598 37.571 1.00 61.12 126 GLU A CA 1
ATOM 936 C C . GLU A 1 126 ? 25.372 -11.032 38.837 1.00 61.12 126 GLU A C 1
ATOM 938 O O . GLU A 1 126 ? 26.437 -10.416 38.782 1.00 61.12 126 GLU A O 1
ATOM 943 N N . ARG A 1 127 ? 24.638 -11.086 39.955 1.00 61.09 127 ARG A N 1
ATOM 944 C CA . ARG A 1 127 ? 25.210 -10.699 41.240 1.00 61.09 127 ARG A CA 1
ATOM 945 C C . ARG A 1 127 ? 26.436 -11.576 41.419 1.00 61.09 127 ARG A C 1
ATOM 947 O O . ARG A 1 127 ? 26.293 -12.798 41.370 1.00 61.09 127 ARG A O 1
ATOM 954 N N . ASP A 1 128 ? 27.590 -10.950 41.624 1.00 60.28 128 ASP A N 1
ATOM 955 C CA . ASP A 1 128 ? 28.775 -11.656 42.090 1.00 60.28 128 ASP A CA 1
ATOM 956 C C . ASP A 1 128 ? 28.356 -12.583 43.241 1.00 60.28 128 ASP A C 1
ATOM 958 O O . ASP A 1 128 ? 27.611 -12.141 44.130 1.00 60.28 128 ASP A O 1
ATOM 962 N N . PRO A 1 129 ? 28.749 -13.868 43.219 1.00 61.38 129 PRO A N 1
ATOM 963 C CA . PRO A 1 129 ? 28.436 -14.768 44.311 1.00 61.38 129 PRO A CA 1
ATOM 964 C C . PRO A 1 129 ? 29.016 -14.178 45.599 1.00 61.38 129 PRO A C 1
ATOM 966 O O . PRO A 1 129 ? 30.222 -13.957 45.713 1.00 61.38 129 PRO A O 1
ATOM 969 N N . GLU A 1 130 ? 28.124 -13.881 46.548 1.00 63.19 130 GLU A N 1
ATOM 970 C CA . GLU A 1 130 ? 28.471 -13.421 47.891 1.00 63.19 130 GLU A CA 1
ATOM 971 C C . GLU A 1 130 ? 29.506 -14.408 48.465 1.00 63.19 130 GLU A C 1
ATOM 973 O O . GLU A 1 130 ? 29.253 -15.621 48.436 1.00 63.19 130 GLU A O 1
ATOM 978 N N . PRO A 1 131 ? 30.684 -13.952 48.933 1.00 62.22 131 PRO A N 1
ATOM 979 C CA . PRO A 1 131 ? 31.668 -14.867 49.484 1.00 62.22 131 PRO A CA 1
ATOM 980 C C . PRO A 1 131 ? 31.055 -15.597 50.687 1.00 62.22 131 PRO A C 1
ATOM 982 O O . PRO A 1 131 ? 30.285 -14.999 51.450 1.00 62.22 131 PRO A O 1
ATOM 985 N N . PRO A 1 132 ? 31.359 -16.894 50.860 1.00 59.59 132 PRO A N 1
ATOM 986 C CA . PRO A 1 132 ? 30.760 -17.697 51.911 1.00 59.59 132 PRO A CA 1
ATOM 987 C C . PRO A 1 132 ? 31.044 -17.057 53.269 1.00 59.59 132 PRO A C 1
ATOM 989 O O . PRO A 1 132 ? 32.194 -16.800 53.623 1.00 59.59 132 PRO A O 1
ATOM 992 N N . ARG A 1 133 ? 29.976 -16.801 54.032 1.00 60.84 133 ARG A N 1
ATOM 993 C CA . ARG A 1 133 ? 30.072 -16.394 55.434 1.00 60.84 133 ARG A CA 1
ATOM 994 C C . ARG A 1 133 ? 30.799 -17.502 56.185 1.00 60.84 133 ARG A C 1
ATOM 996 O O . ARG A 1 133 ? 30.221 -18.567 56.402 1.00 60.84 133 ARG A O 1
ATOM 1003 N N . GLU A 1 134 ? 32.054 -17.261 56.554 1.00 56.25 134 GLU A N 1
ATOM 1004 C CA . GLU A 1 134 ? 32.765 -18.132 57.481 1.00 56.25 134 GLU A CA 1
ATOM 1005 C C . GLU A 1 134 ? 31.913 -18.300 58.740 1.00 56.25 134 GLU A C 1
ATOM 1007 O O . GLU A 1 134 ? 31.539 -17.334 59.414 1.00 56.25 134 GLU A O 1
ATOM 1012 N N . LEU A 1 135 ? 31.566 -19.558 59.017 1.00 54.34 135 LEU A N 1
ATOM 1013 C CA . LEU A 1 135 ? 30.993 -19.980 60.279 1.00 54.34 135 LEU A CA 1
ATOM 1014 C C . LEU A 1 135 ? 31.938 -19.536 61.399 1.00 54.34 135 LEU A C 1
ATOM 1016 O O . LEU A 1 135 ? 32.997 -20.126 61.607 1.00 54.34 135 LEU A O 1
ATOM 1020 N N . VAL A 1 136 ? 31.508 -18.546 62.177 1.00 58.03 136 VAL A N 1
ATOM 1021 C CA . VAL A 1 136 ? 32.008 -18.340 63.535 1.00 58.03 136 VAL A CA 1
ATOM 1022 C C . VAL A 1 136 ? 31.536 -19.537 64.361 1.00 58.03 136 VAL A C 1
ATOM 1024 O O . VAL A 1 136 ? 30.448 -19.538 64.932 1.00 58.03 136 VAL A O 1
ATOM 1027 N N . ALA A 1 137 ? 32.349 -20.590 64.381 1.00 51.25 137 ALA A N 1
ATOM 1028 C CA . ALA A 1 137 ? 32.185 -21.738 65.255 1.00 51.25 137 ALA A CA 1
ATOM 1029 C C . ALA A 1 137 ? 33.358 -21.784 66.244 1.00 51.25 137 ALA A C 1
ATOM 1031 O O . ALA A 1 137 ? 34.423 -22.312 65.958 1.00 51.25 137 ALA A O 1
ATOM 1032 N N . MET A 1 138 ? 33.103 -21.193 67.413 1.00 48.06 138 MET A N 1
ATOM 1033 C CA . MET A 1 138 ? 33.398 -21.747 68.741 1.00 48.06 138 MET A CA 1
ATOM 1034 C C . MET A 1 138 ? 34.812 -22.290 69.007 1.00 48.06 138 MET A C 1
ATOM 1036 O O . MET A 1 138 ? 35.158 -23.404 68.628 1.00 48.06 138 MET A O 1
ATOM 1040 N N . GLY A 1 139 ? 35.562 -21.553 69.833 1.00 43.59 139 GLY A N 1
ATOM 1041 C CA . GLY A 1 139 ? 36.835 -22.006 70.392 1.00 43.59 139 GLY A CA 1
ATOM 1042 C C . GLY A 1 139 ? 37.236 -21.299 71.689 1.00 43.59 139 GLY A C 1
ATOM 1043 O O . GLY A 1 139 ? 38.343 -20.791 71.793 1.00 43.59 139 GLY A O 1
ATOM 1044 N N . HIS A 1 140 ? 36.354 -21.259 72.689 1.00 47.16 140 HIS A N 1
ATOM 1045 C CA . HIS A 1 140 ? 36.791 -21.312 74.093 1.00 47.16 140 HIS A CA 1
ATOM 1046 C C . HIS A 1 140 ? 36.680 -22.784 74.520 1.00 47.16 140 HIS A C 1
ATOM 1048 O O . HIS A 1 140 ? 35.682 -23.404 74.139 1.00 47.16 140 HIS A O 1
ATOM 1054 N N . PRO A 1 141 ? 37.616 -23.357 75.313 1.00 54.78 141 PRO A N 1
ATOM 1055 C CA . PRO A 1 141 ? 37.795 -22.865 76.684 1.00 54.78 141 PRO A CA 1
ATOM 1056 C C . PRO A 1 141 ? 39.174 -23.091 77.378 1.00 54.78 141 PRO A C 1
ATOM 1058 O O . PRO A 1 141 ? 39.998 -23.890 76.957 1.00 54.78 141 PRO A O 1
ATOM 1061 N N . LEU A 1 142 ? 39.307 -22.414 78.533 1.00 46.94 142 LEU A N 1
ATOM 1062 C CA . LEU A 1 142 ? 40.032 -22.764 79.778 1.00 46.94 142 LEU A CA 1
ATOM 1063 C C . LEU A 1 142 ? 41.580 -22.782 79.850 1.00 46.94 142 LEU A C 1
ATOM 1065 O O . LEU A 1 142 ? 42.242 -23.629 79.270 1.00 46.94 142 LEU A O 1
ATOM 1069 N N . GLY A 1 143 ? 42.104 -22.012 80.822 1.00 41.34 143 GLY A N 1
ATOM 1070 C CA . GLY A 1 143 ? 42.941 -22.612 81.879 1.00 41.34 143 GLY A CA 1
ATOM 1071 C C . GLY A 1 143 ? 44.347 -22.044 82.147 1.00 41.34 143 GLY A C 1
ATOM 1072 O O . GLY A 1 143 ? 45.317 -22.544 81.609 1.00 41.34 143 GLY A O 1
ATOM 1073 N N . ARG A 1 144 ? 44.432 -21.095 83.096 1.00 46.69 144 ARG A N 1
ATOM 1074 C CA . ARG A 1 144 ? 45.266 -21.110 84.332 1.00 46.69 144 ARG A CA 1
ATOM 1075 C C . ARG A 1 144 ? 46.790 -21.443 84.283 1.00 46.69 144 ARG A C 1
ATOM 1077 O O . ARG A 1 144 ? 47.156 -22.576 84.012 1.00 46.69 144 ARG A O 1
ATOM 1084 N N . PHE A 1 145 ? 47.579 -20.495 84.831 1.00 43.56 145 PHE A N 1
ATOM 1085 C CA . PHE A 1 145 ? 48.713 -20.588 85.802 1.00 43.56 145 PHE A CA 1
ATOM 1086 C C . PHE A 1 145 ? 50.104 -20.007 85.435 1.00 43.56 145 PHE A C 1
ATOM 1088 O O . PHE A 1 145 ? 50.722 -20.439 84.473 1.00 43.56 145 PHE A O 1
ATOM 1095 N N . ALA A 1 146 ? 50.579 -19.159 86.376 1.00 47.84 146 ALA A N 1
ATOM 1096 C CA . ALA A 1 146 ? 51.947 -18.863 86.866 1.00 47.84 146 ALA A CA 1
ATOM 1097 C C . ALA A 1 146 ? 52.973 -18.211 85.904 1.00 47.84 146 ALA A C 1
ATOM 1099 O O . ALA A 1 146 ? 53.011 -18.537 84.728 1.00 47.84 146 ALA A O 1
ATOM 1100 N N . ALA A 1 147 ? 53.842 -17.283 86.331 1.00 51.56 147 ALA A N 1
ATOM 1101 C CA . ALA A 1 147 ? 54.402 -16.991 87.659 1.00 51.56 147 ALA A CA 1
ATOM 1102 C C . ALA A 1 147 ? 54.586 -15.481 87.903 1.00 51.56 147 ALA A C 1
ATOM 1104 O O . ALA A 1 147 ? 54.667 -14.731 86.905 1.00 51.56 147 ALA A O 1
#

Sequence (147 aa):
MNVTDSLLIPLSDGGRLSGLSDDALGARYRFWRDQDGVRHVFSVYPAQDAPAYADALAIAVRRTPAGSIAVWAGVPGAAAAEAARRNLAEEIHIHVLGEGAPETLSSLTRPRVGTRDILALPAPRERDPEPPRELVAMGHPLGRFAA

Nearest PDB structures (foldseek):
  1i8l-assembly2_D  TM=2.633E-01  e=2.305E+00  Homo sapiens
  1ah1-assembly1_A  TM=2.482E-01  e=5.838E+00  Homo sapiens
  7sht-assembly1_B  TM=2.485E-01  e=9.292E+00  Homo sapiens

Solvent-accessible surface area (backbone atoms only — not comparable to full-atom values): 9012 Å² total; per-residue (Å²): 136,74,78,66,63,56,73,74,53,65,54,43,71,57,48,60,51,82,86,56,93,47,69,73,60,30,66,35,31,36,29,34,18,42,81,88,61,53,78,42,73,23,42,51,28,51,40,92,70,47,73,60,53,87,59,29,39,26,29,18,25,31,81,49,100,92,45,62,42,51,65,44,65,22,47,39,35,72,65,38,42,50,50,12,64,76,67,67,21,60,30,27,35,38,31,76,53,57,97,84,51,54,64,78,62,56,55,43,50,47,83,75,76,72,79,73,59,89,78,61,68,74,74,77,75,77,73,75,80,75,75,81,80,77,79,89,71,85,85,81,84,88,82,90,85,90,134

Radius of gyration: 30.38 Å; Cα contacts (8 Å, |Δi|>4): 224; chains: 1; bounding box: 74×38×99 Å

Foldseek 3Di:
DDPPLLVPQQKDWPAFDPPPPDVVVSQQWTWIAGNVRDTAIWGKDFLVGDDQDQQKKKFQWAADPVGITTNAIAGDDPVSSVSNVVVVGGIIIMGGADDVRDPRNVVRHDPDPDPPPPPPDPDPPPPDPDPDDPPPDDDDDDDDDDD

Organism: NCBI:txid980631

Mean predicted aligned error: 13.46 Å